Protein AF-A0A1X9Y0F2-F1 (afdb_monomer)

Radius of gyration: 14.98 Å; Cα contacts (8 Å, |Δi|>4): 61; chains: 1; bounding box: 31×30×37 Å

Structure (mmCIF, N/CA/C/O backbone):
data_AF-A0A1X9Y0F2-F1
#
_entry.id   AF-A0A1X9Y0F2-F1
#
loop_
_atom_site.group_PDB
_atom_site.id
_atom_site.type_symbol
_atom_site.label_atom_id
_atom_site.label_alt_id
_atom_site.label_comp_id
_atom_site.label_asym_id
_atom_site.label_entity_id
_atom_site.label_seq_id
_atom_site.pdbx_PDB_ins_code
_atom_site.Cartn_x
_atom_site.Cartn_y
_atom_site.Cartn_z
_atom_site.occupancy
_atom_site.B_iso_or_equiv
_atom_site.auth_seq_id
_atom_site.auth_comp_id
_atom_site.auth_asym_id
_atom_site.auth_atom_id
_atom_site.pdbx_PDB_model_num
ATOM 1 N N . VAL A 1 1 ? -6.181 -15.608 3.815 1.00 80.62 1 VAL A N 1
ATOM 2 C CA . VAL A 1 1 ? -4.834 -15.022 3.602 1.00 80.62 1 VAL A CA 1
ATOM 3 C C . VAL A 1 1 ? -4.788 -14.532 2.170 1.00 80.62 1 VAL A C 1
ATOM 5 O O . VAL A 1 1 ? -5.191 -15.296 1.304 1.00 80.62 1 VAL A O 1
ATOM 8 N N . VAL A 1 2 ? -4.365 -13.290 1.929 1.00 90.06 2 VAL A N 1
ATOM 9 C CA . VAL A 1 2 ? -4.237 -12.742 0.568 1.00 90.06 2 VAL A CA 1
ATOM 10 C C . VAL A 1 2 ? -3.034 -13.406 -0.120 1.00 90.06 2 VAL A C 1
ATOM 12 O O . VAL A 1 2 ? -1.939 -13.358 0.457 1.00 90.06 2 VAL A O 1
ATOM 15 N N . PRO A 1 3 ? -3.201 -14.061 -1.288 1.00 95.62 3 PRO A N 1
ATOM 16 C CA . PRO A 1 3 ? -2.087 -14.622 -2.047 1.00 95.62 3 PRO A CA 1
ATOM 17 C C . PRO A 1 3 ? -1.052 -13.548 -2.389 1.00 95.62 3 PRO A C 1
ATOM 19 O O . PRO A 1 3 ? -1.395 -12.393 -2.625 1.00 95.62 3 PRO A O 1
ATOM 22 N N . ARG A 1 4 ? 0.231 -13.918 -2.401 1.00 96.06 4 ARG A N 1
ATOM 23 C CA . ARG A 1 4 ? 1.331 -12.989 -2.689 1.00 96.06 4 ARG A CA 1
ATOM 24 C C . ARG A 1 4 ? 2.122 -13.488 -3.883 1.00 96.06 4 ARG A C 1
ATOM 26 O O . ARG A 1 4 ? 2.570 -14.632 -3.880 1.00 96.06 4 ARG A O 1
ATOM 33 N N . GLN A 1 5 ? 2.352 -12.604 -4.844 1.00 95.38 5 GLN A N 1
ATOM 34 C CA . GLN A 1 5 ? 3.285 -12.825 -5.938 1.00 95.38 5 GLN A CA 1
ATOM 35 C C . GLN A 1 5 ? 4.523 -11.943 -5.716 1.00 95.38 5 GLN A C 1
ATOM 37 O O . GLN A 1 5 ? 4.398 -10.718 -5.716 1.00 95.38 5 GLN A O 1
ATOM 42 N N . PRO A 1 6 ? 5.713 -12.526 -5.489 1.00 96.25 6 PRO A N 1
ATOM 43 C CA . PRO A 1 6 ? 6.951 -11.760 -5.405 1.00 96.25 6 PRO A CA 1
ATOM 44 C C . PRO A 1 6 ? 7.266 -11.060 -6.731 1.00 96.25 6 PRO A C 1
ATOM 46 O O . PRO A 1 6 ? 7.007 -11.611 -7.797 1.00 96.25 6 PRO A O 1
ATOM 49 N N . VAL A 1 7 ? 7.865 -9.871 -6.646 1.00 96.56 7 VAL A N 1
ATOM 50 C CA . VAL A 1 7 ? 8.367 -9.106 -7.796 1.00 96.56 7 VAL A CA 1
ATOM 51 C C . VAL A 1 7 ? 9.849 -8.838 -7.572 1.00 96.56 7 VAL A C 1
ATOM 53 O O . VAL A 1 7 ? 10.236 -8.260 -6.552 1.00 96.56 7 VAL A O 1
ATOM 56 N N . ASN A 1 8 ? 10.694 -9.265 -8.505 1.00 97.75 8 ASN A N 1
ATOM 57 C CA . ASN A 1 8 ? 12.134 -9.077 -8.420 1.00 97.75 8 ASN A CA 1
ATOM 58 C C . ASN A 1 8 ? 12.528 -7.664 -8.869 1.00 97.75 8 ASN A C 1
ATOM 60 O O . ASN A 1 8 ? 12.713 -7.380 -10.055 1.00 97.75 8 ASN A O 1
ATOM 64 N N . LEU A 1 9 ? 12.718 -6.787 -7.882 1.00 97.19 9 LEU A N 1
ATOM 65 C CA . LEU A 1 9 ? 13.092 -5.393 -8.118 1.00 97.19 9 LEU A CA 1
ATOM 66 C C . LEU A 1 9 ? 14.495 -5.228 -8.714 1.00 97.19 9 LEU A C 1
ATOM 68 O O . LEU A 1 9 ? 14.724 -4.278 -9.463 1.00 97.19 9 LEU A O 1
ATOM 72 N N . LEU A 1 10 ? 15.416 -6.151 -8.408 1.00 97.50 10 LEU A N 1
ATOM 73 C CA . LEU A 1 10 ? 16.787 -6.137 -8.931 1.00 97.50 10 LEU A CA 1
ATOM 74 C C . LEU A 1 10 ? 16.828 -6.541 -10.407 1.00 97.50 10 LEU A C 1
ATOM 76 O O . LEU A 1 10 ? 17.610 -5.983 -11.172 1.00 97.50 10 LEU A O 1
ATOM 80 N N . ALA A 1 11 ? 15.963 -7.476 -10.809 1.00 97.81 11 ALA A N 1
ATOM 81 C CA . ALA A 1 11 ? 15.773 -7.844 -12.210 1.00 97.81 11 ALA A CA 1
ATOM 82 C C . ALA A 1 11 ? 14.911 -6.829 -12.987 1.00 97.81 11 ALA A C 1
ATOM 84 O O . ALA A 1 11 ? 14.822 -6.912 -14.210 1.00 97.81 11 ALA A O 1
ATOM 85 N N . GLY A 1 12 ? 14.295 -5.858 -12.303 1.00 97.50 12 GLY A N 1
ATOM 86 C CA . GLY A 1 12 ? 13.496 -4.807 -12.928 1.00 97.50 12 GLY A CA 1
ATOM 87 C C . GLY A 1 12 ? 12.110 -5.260 -13.393 1.00 97.50 12 GLY A C 1
ATOM 88 O O . GLY A 1 12 ? 11.544 -4.623 -14.279 1.00 97.50 12 GLY A O 1
ATOM 89 N N . GLU A 1 13 ? 11.545 -6.326 -12.821 1.00 98.06 13 GLU A N 1
ATOM 90 C CA . GLU A 1 13 ? 10.233 -6.870 -13.214 1.00 98.06 13 GLU A CA 1
ATOM 91 C C . GLU A 1 13 ? 9.093 -5.841 -13.113 1.00 98.06 13 GLU A C 1
ATOM 93 O O . GLU A 1 13 ? 8.200 -5.806 -13.956 1.00 98.06 13 GLU A O 1
ATOM 98 N N . GLN A 1 14 ? 9.165 -4.928 -12.145 1.00 97.75 14 GLN A N 1
ATOM 99 C CA . GLN A 1 14 ? 8.232 -3.811 -11.969 1.00 97.75 14 GLN A CA 1
ATOM 100 C C . GLN A 1 14 ? 8.269 -2.782 -13.113 1.00 97.75 14 GLN A C 1
ATOM 102 O O . GLN A 1 14 ? 7.392 -1.930 -13.221 1.00 97.75 14 GLN A O 1
ATOM 107 N N . ARG A 1 15 ? 9.288 -2.851 -13.978 1.00 97.56 15 ARG A N 1
ATOM 108 C CA . ARG A 1 15 ? 9.439 -2.015 -15.178 1.00 97.56 15 ARG A CA 1
ATOM 109 C C . ARG A 1 15 ? 9.029 -2.742 -16.457 1.00 97.56 15 ARG A C 1
ATOM 111 O O . ARG A 1 15 ? 9.071 -2.143 -17.529 1.00 97.56 15 ARG A O 1
ATOM 118 N N . ALA A 1 16 ? 8.659 -4.022 -16.375 1.00 97.81 16 ALA A N 1
ATOM 119 C CA . ALA A 1 16 ? 8.188 -4.761 -17.535 1.00 97.81 16 ALA A CA 1
ATOM 120 C C . ALA A 1 16 ? 6.896 -4.120 -18.082 1.00 97.81 16 ALA A C 1
ATOM 122 O O . ALA A 1 16 ? 6.063 -3.669 -17.289 1.00 97.81 16 ALA A O 1
ATOM 123 N N . PRO A 1 17 ? 6.671 -4.119 -19.413 1.00 98.06 17 PRO A N 1
ATOM 124 C CA . PRO A 1 17 ? 5.475 -3.516 -20.007 1.00 98.06 17 PRO A CA 1
ATOM 125 C C . PRO A 1 17 ? 4.165 -4.040 -19.409 1.00 98.06 17 PRO A C 1
ATOM 127 O O . PRO A 1 17 ? 3.203 -3.297 -19.253 1.00 98.06 17 PRO A O 1
ATOM 130 N N . GLU A 1 18 ? 4.124 -5.319 -19.034 1.00 95.19 18 GLU A N 1
ATOM 131 C CA . GLU A 1 18 ? 2.967 -5.912 -18.369 1.00 95.19 18 GLU A CA 1
ATOM 132 C C . GLU A 1 18 ? 2.700 -5.320 -16.983 1.00 95.19 18 GLU A C 1
ATOM 134 O O . GLU A 1 18 ? 1.553 -5.003 -16.676 1.00 95.19 18 GLU A O 1
ATOM 139 N N . PHE A 1 19 ? 3.741 -5.097 -16.179 1.00 97.44 19 PHE A N 1
ATOM 140 C CA . PHE A 1 19 ? 3.591 -4.480 -14.866 1.00 97.44 19 PHE A CA 1
ATOM 141 C C . PHE A 1 19 ? 3.161 -3.014 -14.990 1.00 97.44 19 PHE A C 1
ATOM 143 O O . PHE A 1 19 ? 2.226 -2.587 -14.316 1.00 97.44 19 PHE A O 1
ATOM 150 N N . LEU A 1 20 ? 3.782 -2.266 -15.907 1.00 97.69 20 LEU A N 1
ATOM 151 C CA . LEU A 1 20 ? 3.491 -0.846 -16.123 1.00 97.69 20 LEU A CA 1
ATOM 152 C C . LEU A 1 20 ? 2.071 -0.582 -16.642 1.00 97.69 20 LEU A C 1
ATOM 154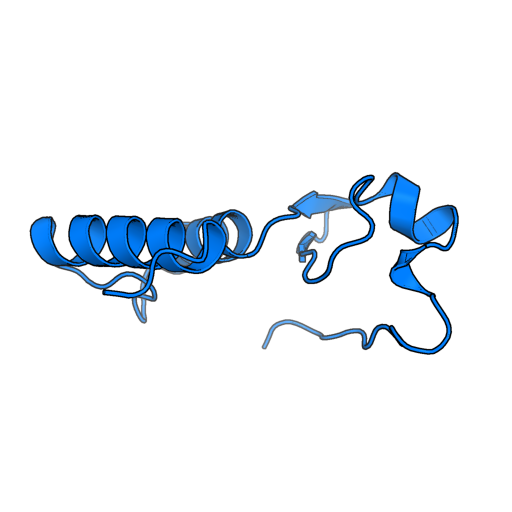 O O . LEU A 1 20 ? 1.520 0.484 -16.382 1.00 97.69 20 LEU A O 1
ATOM 158 N N . ARG A 1 21 ? 1.445 -1.552 -17.327 1.00 96.00 21 ARG A N 1
ATOM 159 C CA . ARG A 1 21 ? 0.016 -1.477 -17.684 1.00 96.00 21 ARG A CA 1
ATOM 160 C C . ARG A 1 21 ? -0.901 -1.474 -16.458 1.00 96.00 21 ARG A C 1
ATOM 162 O O . ARG A 1 21 ? -1.978 -0.895 -16.531 1.00 96.00 21 ARG A O 1
ATOM 169 N N . ARG A 1 22 ? -0.484 -2.115 -15.362 1.00 95.56 22 ARG A N 1
ATOM 170 C CA . ARG A 1 22 ? -1.230 -2.178 -14.094 1.00 95.56 22 ARG A CA 1
ATOM 171 C C . ARG A 1 22 ? -0.896 -1.004 -13.175 1.00 95.56 22 ARG A C 1
ATOM 173 O O . ARG A 1 22 ? -1.790 -0.448 -12.553 1.00 95.56 22 ARG A O 1
ATOM 180 N N . ASN A 1 23 ? 0.379 -0.622 -13.104 1.00 97.06 23 ASN A N 1
ATOM 181 C CA . ASN A 1 23 ? 0.836 0.544 -12.353 1.00 97.06 23 ASN A CA 1
ATOM 182 C C . ASN A 1 23 ? 1.925 1.309 -13.134 1.00 97.06 23 ASN A C 1
ATOM 184 O O . ASN A 1 23 ? 3.083 0.878 -13.128 1.00 97.06 23 ASN A O 1
ATOM 188 N N . PRO A 1 24 ? 1.600 2.463 -13.750 1.00 96.62 24 PRO A N 1
ATOM 189 C CA . PRO A 1 24 ? 2.560 3.272 -14.503 1.00 96.62 24 PRO A CA 1
ATOM 190 C C . PRO A 1 24 ? 3.755 3.778 -13.685 1.00 96.62 24 PRO A C 1
ATOM 192 O O . PRO A 1 24 ? 4.805 4.054 -14.262 1.00 96.62 24 PRO A O 1
ATOM 195 N N . PHE A 1 25 ? 3.632 3.876 -12.356 1.00 96.00 25 PHE A N 1
ATOM 196 C CA . PHE A 1 25 ? 4.751 4.246 -11.483 1.00 96.00 25 PHE A CA 1
ATOM 197 C C . PHE A 1 25 ? 5.806 3.138 -11.362 1.00 96.00 25 PHE A C 1
ATOM 199 O O . PHE A 1 25 ? 6.913 3.395 -10.892 1.00 96.00 25 PHE A O 1
ATOM 206 N N . GLY A 1 26 ? 5.486 1.904 -11.775 1.00 96.75 26 GLY A N 1
ATOM 207 C CA . GLY A 1 26 ? 6.387 0.761 -11.637 1.00 96.75 26 GLY A CA 1
ATOM 208 C C . GLY A 1 26 ? 6.743 0.475 -10.178 1.00 96.75 26 GLY A C 1
ATOM 209 O O . GLY A 1 26 ? 7.860 0.053 -9.889 1.00 96.75 26 GLY A O 1
ATOM 210 N N . ALA A 1 27 ? 5.819 0.755 -9.258 1.00 96.12 27 ALA A N 1
ATOM 211 C CA . ALA A 1 27 ? 5.995 0.560 -7.826 1.00 96.12 27 ALA A CA 1
ATOM 212 C C . ALA A 1 27 ? 5.181 -0.641 -7.327 1.00 96.12 27 ALA A C 1
ATOM 214 O O . ALA A 1 27 ? 4.141 -0.997 -7.887 1.00 96.12 27 ALA A O 1
ATOM 215 N N . VAL A 1 28 ? 5.675 -1.254 -6.254 1.00 96.56 28 VAL A N 1
ATOM 216 C CA . VAL A 1 28 ? 4.983 -2.285 -5.472 1.00 96.56 28 VAL A CA 1
ATOM 217 C C . VAL A 1 28 ? 4.667 -1.725 -4.080 1.00 96.56 28 VAL A C 1
ATOM 219 O O . VAL A 1 28 ? 5.433 -0.885 -3.602 1.00 96.56 28 VAL A O 1
ATOM 222 N N . PRO A 1 29 ? 3.612 -2.209 -3.397 1.00 96.88 29 PRO A N 1
ATOM 223 C CA . PRO A 1 29 ? 2.672 -3.256 -3.813 1.00 96.88 29 PRO A CA 1
ATOM 224 C C . PRO A 1 29 ? 1.583 -2.7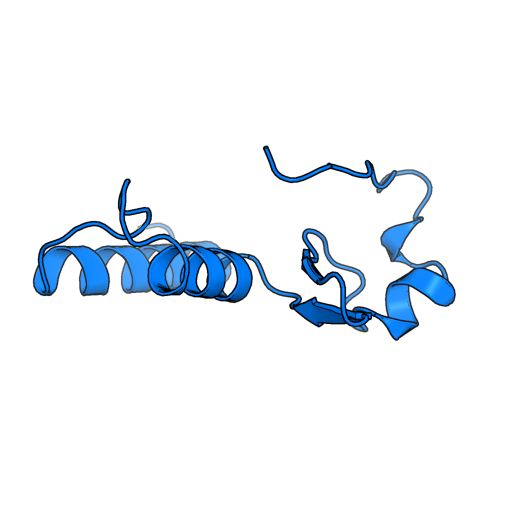76 -4.790 1.00 96.88 29 PRO A C 1
ATOM 226 O O . PRO A 1 29 ? 1.332 -1.585 -4.934 1.00 96.88 29 PRO A O 1
ATOM 229 N N . ILE A 1 30 ? 0.920 -3.745 -5.429 1.00 97.50 30 ILE A N 1
ATOM 230 C CA . ILE A 1 30 ? -0.385 -3.588 -6.088 1.00 97.50 30 ILE A CA 1
ATOM 231 C C . ILE A 1 30 ? -1.319 -4.686 -5.559 1.00 97.50 30 ILE A C 1
ATOM 233 O O . ILE A 1 30 ? -0.851 -5.791 -5.268 1.00 97.50 30 ILE A O 1
ATOM 237 N N . LEU A 1 31 ? -2.613 -4.400 -5.440 1.00 97.88 31 LEU A N 1
ATOM 238 C CA . LEU A 1 31 ? -3.655 -5.389 -5.162 1.00 97.88 31 LEU A CA 1
ATOM 239 C C . LEU A 1 31 ? -4.469 -5.620 -6.438 1.00 97.88 31 LEU A C 1
ATOM 241 O O . LEU A 1 31 ? -4.975 -4.667 -7.019 1.00 97.88 31 LEU A O 1
ATOM 245 N N . GLU A 1 32 ? -4.591 -6.872 -6.862 1.00 97.06 32 GLU A N 1
ATOM 246 C CA . GLU A 1 32 ? -5.446 -7.286 -7.978 1.00 97.06 32 GLU A CA 1
ATOM 247 C C . GLU A 1 32 ? -6.640 -8.050 -7.396 1.00 97.06 32 GLU A C 1
ATOM 249 O O . GLU A 1 32 ? -6.450 -8.984 -6.613 1.00 97.06 32 GLU A O 1
ATOM 254 N N . LEU A 1 33 ? -7.855 -7.595 -7.702 1.00 96.75 33 LEU A N 1
ATOM 255 C CA . LEU A 1 33 ? -9.102 -8.206 -7.246 1.00 96.75 33 LEU A CA 1
ATOM 256 C C . LEU A 1 33 ? -9.550 -9.314 -8.207 1.00 96.75 33 LEU A C 1
ATOM 258 O O . LEU A 1 33 ? -9.113 -9.372 -9.355 1.00 96.75 33 LEU A O 1
ATOM 262 N N . ASP A 1 34 ? -10.469 -10.169 -7.754 1.00 95.44 34 ASP A N 1
ATOM 263 C CA . ASP A 1 34 ? -10.966 -11.310 -8.539 1.00 95.44 34 ASP A CA 1
ATOM 264 C C . ASP A 1 34 ? -11.663 -10.893 -9.852 1.00 95.44 34 ASP A C 1
ATOM 266 O O . ASP A 1 34 ? -11.726 -11.674 -10.801 1.00 95.44 34 ASP A O 1
ATOM 270 N N . ASP A 1 35 ? -12.179 -9.663 -9.921 1.00 96.62 35 ASP A N 1
ATOM 271 C CA . ASP A 1 35 ? -12.809 -9.076 -11.109 1.00 96.62 35 ASP A CA 1
ATOM 272 C C . ASP A 1 35 ? -11.818 -8.350 -12.041 1.00 96.62 35 ASP A C 1
ATOM 274 O O . ASP A 1 35 ? -12.219 -7.790 -13.065 1.00 96.62 35 ASP A O 1
ATOM 278 N N . GLY A 1 36 ? -10.523 -8.381 -11.715 1.00 95.38 36 GLY A N 1
ATOM 279 C CA . GLY A 1 36 ? -9.445 -7.775 -12.493 1.00 95.38 36 GLY A CA 1
ATOM 280 C C . GLY A 1 36 ? -9.189 -6.296 -12.194 1.00 95.38 36 GLY A C 1
ATOM 281 O O . GLY A 1 36 ? -8.339 -5.688 -12.849 1.00 95.38 36 GLY A O 1
ATOM 282 N N . VAL A 1 37 ? -9.881 -5.691 -11.221 1.00 97.06 37 VAL A N 1
ATOM 283 C CA . VAL A 1 37 ? -9.549 -4.336 -10.760 1.00 97.06 37 VAL A CA 1
ATOM 284 C C . VAL A 1 37 ? -8.170 -4.334 -10.097 1.00 97.06 37 VAL A C 1
ATOM 286 O O . VAL A 1 37 ? -7.870 -5.174 -9.250 1.00 97.06 37 VAL A O 1
ATOM 289 N N . VAL A 1 38 ? -7.338 -3.351 -10.455 1.00 97.56 38 VAL A N 1
ATOM 290 C CA . VAL A 1 38 ? -6.015 -3.138 -9.856 1.00 97.56 38 VAL A CA 1
ATOM 291 C C . VAL A 1 38 ? -6.027 -1.880 -8.995 1.00 97.56 38 VAL A C 1
ATOM 293 O O . VAL A 1 38 ? -6.347 -0.794 -9.475 1.00 97.56 38 VAL A O 1
ATOM 296 N N . ILE A 1 39 ? -5.614 -2.026 -7.738 1.00 98.06 39 ILE A N 1
ATOM 297 C CA . ILE A 1 39 ? -5.442 -0.942 -6.770 1.00 98.06 39 ILE A CA 1
ATOM 298 C C . ILE A 1 39 ? -3.935 -0.787 -6.496 1.00 98.06 39 ILE A C 1
ATOM 300 O O . ILE A 1 39 ? -3.352 -1.630 -5.806 1.00 98.06 39 ILE A O 1
ATOM 304 N N . PRO A 1 40 ? -3.268 0.237 -7.062 1.00 96.38 40 PRO A N 1
ATOM 305 C CA . PRO A 1 40 ? -1.922 0.627 -6.650 1.00 96.38 40 PRO A CA 1
ATOM 306 C C . PRO A 1 40 ? -1.966 1.430 -5.336 1.00 96.38 40 PRO A C 1
ATOM 308 O O . PRO A 1 40 ? -3.042 1.741 -4.835 1.00 96.38 40 PRO A O 1
ATOM 311 N N . GLU A 1 41 ? -0.793 1.808 -4.823 1.00 96.00 41 GLU A N 1
ATOM 312 C CA . GLU A 1 41 ? -0.590 2.603 -3.598 1.00 96.00 41 GLU A CA 1
ATOM 313 C C . GLU A 1 41 ? -0.888 1.870 -2.281 1.00 96.00 41 GLU A C 1
ATOM 315 O O . GLU A 1 41 ? -1.995 1.401 -2.014 1.00 96.00 41 GLU A O 1
ATOM 320 N N . SER A 1 42 ? 0.113 1.829 -1.395 1.00 95.69 42 SER A N 1
ATOM 321 C CA . SER A 1 42 ? 0.018 1.116 -0.114 1.00 95.69 42 SER A CA 1
ATOM 322 C C . SER A 1 42 ? -1.146 1.610 0.748 1.00 95.69 42 SER A C 1
ATOM 324 O O . SER A 1 42 ? -1.887 0.789 1.285 1.00 95.69 42 SER A O 1
ATOM 326 N N . LEU A 1 43 ? -1.342 2.931 0.866 1.00 95.81 43 LEU A N 1
ATOM 327 C CA . LEU A 1 43 ? -2.426 3.488 1.679 1.00 95.81 43 LEU A CA 1
ATOM 328 C C . LEU A 1 43 ? -3.809 3.148 1.109 1.00 95.81 43 LEU A C 1
ATOM 330 O O . LEU A 1 43 ? -4.695 2.793 1.879 1.00 95.81 43 LEU A O 1
ATOM 334 N N . ALA A 1 44 ? -3.985 3.177 -0.214 1.00 97.00 44 ALA A N 1
ATOM 335 C CA . ALA A 1 44 ? -5.258 2.819 -0.842 1.00 97.00 44 ALA A CA 1
ATOM 336 C C . ALA A 1 44 ? -5.600 1.335 -0.626 1.00 9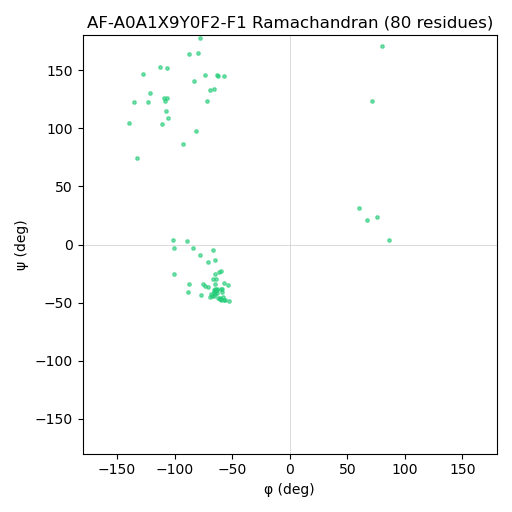7.00 44 ALA A C 1
ATOM 338 O O . ALA A 1 44 ? -6.741 0.998 -0.317 1.00 97.00 44 ALA A O 1
ATOM 339 N N . ILE A 1 45 ? -4.604 0.445 -0.712 1.00 97.56 45 ILE A N 1
ATOM 340 C CA . ILE A 1 45 ? -4.767 -0.983 -0.393 1.00 97.56 45 ILE A CA 1
ATOM 341 C C . ILE A 1 45 ? -5.145 -1.174 1.085 1.00 97.56 45 ILE A C 1
ATOM 343 O O . ILE A 1 45 ? -6.015 -1.985 1.401 1.00 97.56 45 ILE A O 1
ATOM 347 N N . ILE A 1 46 ? -4.511 -0.429 1.998 1.00 96.75 46 ILE A N 1
ATOM 348 C CA . ILE A 1 46 ? -4.843 -0.461 3.430 1.00 96.75 46 ILE A CA 1
ATOM 349 C C . ILE A 1 46 ? -6.284 0.002 3.657 1.00 96.75 46 ILE A C 1
ATOM 351 O O . ILE A 1 46 ? -7.017 -0.667 4.379 1.00 96.75 46 ILE A O 1
ATOM 355 N N . GLU A 1 47 ? -6.706 1.105 3.037 1.00 97.12 47 GLU A N 1
ATOM 356 C CA . GLU A 1 47 ? -8.071 1.626 3.169 1.00 97.12 47 GLU A CA 1
ATOM 357 C C . GLU A 1 47 ? -9.112 0.668 2.581 1.00 97.12 47 GLU A C 1
ATOM 359 O O . GLU A 1 47 ? -10.139 0.435 3.215 1.00 97.12 47 GLU A O 1
ATOM 364 N N . TYR A 1 48 ? -8.816 0.015 1.453 1.00 97.81 48 TYR A N 1
ATOM 365 C CA . TYR A 1 48 ? -9.670 -1.040 0.906 1.00 97.81 48 TYR A CA 1
ATOM 366 C C . TYR A 1 48 ? -9.909 -2.166 1.922 1.00 97.81 48 TYR A C 1
ATOM 368 O O . TYR A 1 48 ? -11.050 -2.573 2.147 1.00 97.81 48 TYR A O 1
ATOM 376 N N . PHE A 1 49 ? -8.850 -2.660 2.574 1.00 97.00 49 PHE A N 1
ATOM 377 C CA . PHE A 1 49 ? -8.999 -3.701 3.591 1.00 97.00 49 PHE A CA 1
ATOM 378 C C . PHE A 1 49 ? -9.656 -3.189 4.877 1.00 97.00 49 PHE A C 1
ATOM 380 O O . PHE A 1 49 ? -10.445 -3.926 5.457 1.00 97.00 49 PHE A O 1
ATOM 387 N N . GLU A 1 50 ? -9.382 -1.954 5.304 1.00 97.12 50 GLU A N 1
ATOM 388 C CA . GLU A 1 50 ? -10.042 -1.317 6.454 1.00 97.12 50 GLU A CA 1
ATOM 389 C C . GLU A 1 50 ? -11.565 -1.234 6.250 1.00 97.12 50 GLU A C 1
ATOM 391 O O . GLU A 1 50 ? -12.329 -1.483 7.181 1.00 97.12 50 GLU A O 1
ATOM 396 N N . GLU A 1 51 ? -12.015 -0.906 5.035 1.00 96.75 51 GLU A N 1
ATOM 397 C CA . GLU A 1 51 ? -13.438 -0.794 4.703 1.00 96.75 51 GLU A CA 1
ATOM 398 C C . GLU A 1 51 ? -14.112 -2.155 4.505 1.00 96.75 51 GLU A C 1
ATOM 400 O O . GLU A 1 51 ? -15.216 -2.373 5.006 1.00 96.75 51 GLU A O 1
ATOM 405 N N . GLN A 1 52 ? -13.461 -3.087 3.802 1.00 96.56 52 GLN A N 1
ATOM 406 C CA . GLN A 1 52 ? -14.024 -4.421 3.552 1.00 96.56 52 GLN A CA 1
ATOM 407 C C . GLN A 1 52 ? -13.974 -5.332 4.783 1.00 96.56 52 GLN A C 1
ATOM 409 O O . GLN A 1 52 ? -14.870 -6.150 4.997 1.00 96.56 52 GLN A O 1
ATOM 414 N N . TYR A 1 53 ? -12.934 -5.195 5.603 1.00 95.25 53 TYR A N 1
ATOM 415 C CA . TYR A 1 53 ? -12.666 -6.035 6.766 1.00 95.25 53 TYR A CA 1
ATOM 416 C C . TYR A 1 53 ? -12.331 -5.155 7.978 1.00 95.25 53 TYR A C 1
ATOM 418 O O . TYR A 1 53 ? -11.182 -5.109 8.418 1.00 95.25 53 TYR A O 1
ATOM 426 N N . PRO A 1 54 ? -13.332 -4.499 8.590 1.00 94.69 54 PRO A N 1
ATOM 427 C CA . PRO A 1 54 ? -13.106 -3.540 9.675 1.00 94.69 54 PRO A CA 1
ATOM 428 C C . PRO A 1 54 ? -12.556 -4.162 10.971 1.00 94.69 54 PRO A C 1
ATOM 430 O O . PRO A 1 54 ? -12.300 -3.445 11.938 1.00 94.69 54 PRO A O 1
ATOM 433 N N . GLN A 1 55 ? -12.425 -5.491 11.042 1.00 96.06 55 GLN A N 1
ATOM 434 C CA . GLN A 1 55 ? -11.891 -6.216 12.192 1.00 96.06 55 GLN A CA 1
ATOM 435 C C . GLN A 1 55 ? -10.897 -7.302 11.73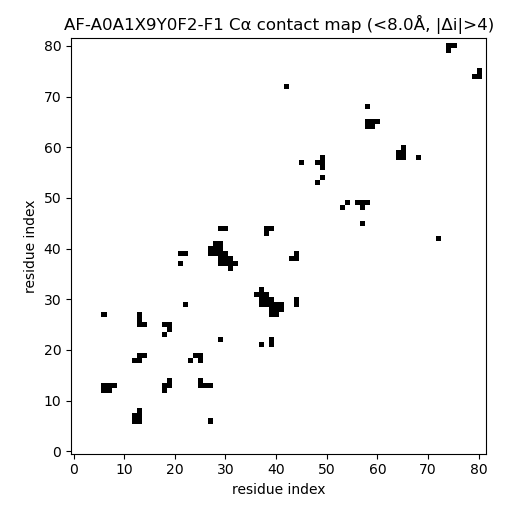4 1.00 96.06 55 GLN A C 1
ATOM 437 O O . GLN A 1 55 ? -11.296 -8.201 10.989 1.00 96.06 55 GLN A O 1
ATOM 442 N N . PRO A 1 56 ? -9.637 -7.282 12.215 1.00 94.06 56 PRO A N 1
ATOM 443 C CA . PRO A 1 56 ? -9.056 -6.271 13.105 1.00 94.06 56 PRO A CA 1
ATOM 444 C C . PRO A 1 56 ? -8.778 -4.939 12.372 1.00 94.06 56 PRO A C 1
ATOM 446 O O . PRO A 1 56 ? -8.400 -4.972 11.203 1.00 94.06 56 PRO A O 1
ATOM 44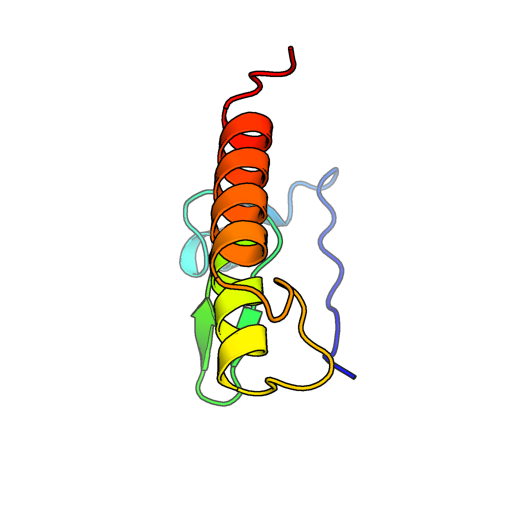9 N N . PRO A 1 57 ? -8.916 -3.779 13.041 1.00 96.25 57 PRO A N 1
ATOM 450 C CA . PRO A 1 57 ? -8.681 -2.476 12.418 1.00 96.25 57 PRO A CA 1
ATOM 451 C C . PRO A 1 57 ? -7.192 -2.271 12.107 1.00 96.25 57 PRO A C 1
ATOM 453 O O . PRO A 1 57 ? -6.337 -2.484 12.970 1.00 96.25 57 PRO A O 1
ATOM 456 N N . LEU A 1 58 ? -6.881 -1.807 10.896 1.00 95.19 58 LEU A N 1
ATOM 457 C CA . LEU A 1 58 ? -5.528 -1.474 10.439 1.00 95.19 58 LEU A CA 1
ATOM 458 C C . LEU A 1 58 ? -5.156 -0.028 10.785 1.00 95.19 58 LEU A C 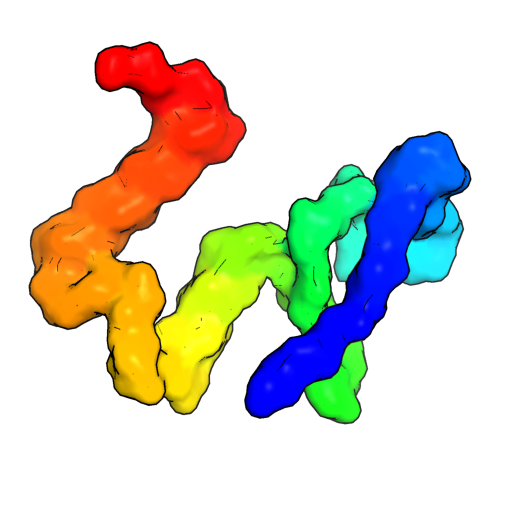1
ATOM 460 O O . LEU A 1 58 ? -4.000 0.257 11.096 1.00 95.19 58 LEU A O 1
ATOM 464 N N . LEU A 1 59 ? -6.132 0.883 10.755 1.00 95.75 59 LEU A N 1
ATOM 465 C CA . LEU A 1 59 ? -5.936 2.317 11.008 1.00 95.75 59 LEU A CA 1
ATOM 466 C C . LEU A 1 59 ? -6.370 2.755 12.417 1.00 95.75 59 LEU A C 1
ATOM 468 O O . LEU A 1 59 ? -6.323 3.943 12.736 1.00 95.75 59 LEU A O 1
ATOM 472 N N . GLY A 1 60 ? -6.783 1.810 13.264 1.00 94.56 60 GLY A N 1
ATOM 473 C CA . GLY A 1 60 ? -7.302 2.067 14.607 1.00 94.56 60 GLY A CA 1
ATOM 474 C C . GLY A 1 60 ? -8.771 2.506 14.628 1.00 94.56 60 GLY A C 1
ATOM 475 O O . GLY A 1 60 ? -9.388 2.769 13.601 1.00 94.56 60 GLY A O 1
ATOM 476 N N . THR A 1 61 ? -9.355 2.578 15.824 1.00 95.44 61 THR A N 1
ATOM 477 C CA . THR A 1 61 ? -10.804 2.800 16.008 1.00 95.44 61 THR A CA 1
ATOM 478 C C . THR A 1 61 ? -11.174 4.236 16.370 1.00 95.44 61 THR A C 1
ATOM 480 O O . THR A 1 61 ? -12.293 4.669 16.105 1.00 95.44 61 THR A O 1
ATOM 483 N N . GLU A 1 62 ? -10.259 4.992 16.979 1.00 97.38 62 GLU A N 1
ATOM 484 C CA . GLU A 1 62 ? -10.523 6.366 17.415 1.00 97.38 62 GLU A CA 1
ATOM 485 C C . GLU A 1 62 ? -10.350 7.375 16.279 1.00 97.38 62 GLU A C 1
ATOM 487 O O . GLU A 1 62 ? -9.403 7.298 15.493 1.00 97.38 62 GLU A O 1
ATOM 492 N N . LEU A 1 63 ? -11.235 8.374 16.226 1.00 97.69 63 LEU A N 1
ATOM 493 C CA . LEU A 1 63 ? -11.234 9.400 15.182 1.00 97.69 63 LEU A CA 1
ATOM 494 C C . LEU A 1 63 ? -9.893 10.149 15.108 1.00 97.69 63 LEU A C 1
ATOM 496 O O . LEU A 1 63 ? -9.312 10.276 14.030 1.00 97.69 63 LEU A O 1
ATOM 500 N N . GLN A 1 64 ? -9.374 10.599 16.252 1.00 98.31 64 GLN A N 1
ATOM 501 C CA . GLN A 1 64 ? -8.089 11.290 16.339 1.00 98.31 64 GLN A CA 1
ATOM 502 C C . GLN A 1 64 ? -6.924 10.358 15.979 1.00 98.31 64 GLN A C 1
ATOM 504 O O . GLN A 1 64 ? -6.027 10.766 15.244 1.00 98.31 64 GLN A O 1
ATOM 509 N N . GLY A 1 65 ? -6.956 9.101 16.433 1.00 97.56 65 GLY A N 1
ATOM 510 C CA . GLY A 1 65 ? -5.930 8.103 16.115 1.00 97.56 65 GLY A CA 1
ATOM 511 C C . GLY A 1 65 ? -5.818 7.847 14.610 1.00 97.56 65 GLY A C 1
ATOM 512 O O . GLY A 1 65 ? -4.732 7.947 14.041 1.00 97.56 65 GLY A O 1
ATOM 513 N N . ARG A 1 66 ? -6.957 7.639 13.941 1.00 96.88 66 ARG A N 1
ATOM 514 C CA . ARG A 1 66 ? -7.040 7.454 12.483 1.00 96.88 66 ARG A CA 1
ATOM 515 C C . ARG A 1 66 ? -6.507 8.658 11.703 1.00 96.88 66 ARG A C 1
ATOM 517 O O . ARG A 1 66 ? -5.876 8.482 10.660 1.00 96.88 66 ARG A O 1
ATOM 524 N N . ALA A 1 67 ? -6.768 9.876 12.182 1.00 97.38 67 ALA A N 1
ATOM 525 C CA . ALA A 1 67 ? -6.243 11.097 11.572 1.00 97.38 67 ALA A CA 1
ATOM 526 C C . ALA A 1 67 ? -4.719 11.211 11.746 1.00 97.38 67 ALA A C 1
ATOM 528 O O . ALA A 1 67 ? -4.009 11.541 10.796 1.00 97.38 67 ALA A O 1
ATOM 529 N N . LEU A 1 68 ? -4.202 10.890 12.936 1.00 97.12 68 LEU A N 1
ATOM 530 C CA . LEU A 1 68 ? -2.766 10.910 13.216 1.00 97.12 68 LEU A CA 1
ATOM 531 C C . LEU A 1 68 ? -2.000 9.864 12.403 1.00 97.12 68 LEU A C 1
ATOM 533 O O . LEU A 1 68 ? -0.925 10.176 11.899 1.00 97.12 68 LEU A O 1
ATOM 537 N N . ILE A 1 69 ? -2.551 8.661 12.227 1.00 96.50 69 ILE A N 1
ATOM 538 C CA . ILE A 1 69 ? -1.931 7.608 11.410 1.00 96.50 69 ILE A CA 1
ATOM 539 C C . ILE A 1 69 ? -1.776 8.065 9.957 1.00 96.50 69 ILE A C 1
ATOM 541 O O . ILE A 1 69 ? -0.682 7.964 9.410 1.00 96.50 69 ILE A O 1
ATOM 545 N N . ARG A 1 70 ? -2.818 8.656 9.357 1.00 95.94 70 ARG A N 1
ATOM 546 C CA . ARG A 1 70 ? -2.730 9.218 7.996 1.00 95.94 70 ARG A CA 1
ATOM 547 C C . ARG A 1 70 ? -1.733 10.372 7.900 1.00 95.94 70 ARG A C 1
ATOM 549 O O . ARG A 1 70 ? -0.996 10.476 6.927 1.00 95.94 70 ARG A O 1
ATOM 556 N N . ALA A 1 71 ? -1.676 11.235 8.916 1.00 95.56 71 ALA A N 1
ATOM 557 C CA . ALA A 1 71 ? -0.690 12.312 8.949 1.00 95.56 71 ALA A CA 1
ATOM 558 C C . ALA A 1 71 ? 0.749 11.771 9.009 1.00 95.56 71 ALA A C 1
ATOM 560 O O . ALA A 1 71 ? 1.640 12.330 8.372 1.00 95.56 71 ALA A O 1
ATOM 561 N N . TRP A 1 72 ? 0.979 10.692 9.763 1.00 95.00 72 TRP A N 1
ATOM 562 C CA . TRP A 1 72 ? 2.277 10.023 9.835 1.00 95.00 72 TRP A CA 1
ATOM 563 C C . TRP A 1 72 ? 2.646 9.311 8.542 1.00 95.00 72 TRP A C 1
ATOM 565 O O . TRP A 1 72 ? 3.765 9.489 8.071 1.00 95.00 72 TRP A O 1
ATOM 575 N N . GLU A 1 73 ? 1.713 8.574 7.945 1.00 94.94 73 GLU A N 1
ATOM 576 C CA . GLU A 1 73 ? 1.903 7.945 6.636 1.00 94.94 73 GLU A CA 1
ATOM 577 C C . GLU A 1 73 ? 2.358 8.985 5.605 1.00 94.94 73 GLU A C 1
ATOM 579 O O . GLU A 1 73 ? 3.419 8.831 4.998 1.00 94.94 73 GLU A O 1
ATOM 584 N N . ARG A 1 74 ? 1.662 10.127 5.534 1.00 95.38 74 ARG A N 1
ATOM 585 C CA . ARG A 1 74 ? 2.000 11.181 4.577 1.00 95.38 74 ARG A CA 1
ATOM 586 C C . ARG A 1 74 ? 3.367 11.812 4.838 1.00 95.38 74 ARG A C 1
ATOM 588 O O . ARG A 1 74 ? 4.046 12.219 3.897 1.00 95.38 74 ARG A O 1
ATOM 595 N N . ARG A 1 75 ? 3.776 11.929 6.104 1.00 95.31 75 ARG A N 1
ATOM 596 C CA . ARG A 1 75 ? 5.118 12.417 6.466 1.00 95.31 75 ARG A CA 1
ATOM 597 C C . ARG A 1 75 ? 6.202 11.455 6.002 1.00 95.31 75 ARG A C 1
ATOM 599 O O . ARG A 1 75 ? 7.192 11.916 5.439 1.00 95.31 75 ARG A O 1
ATOM 606 N N . CYS A 1 76 ? 6.000 10.156 6.216 1.00 93.12 76 CYS A N 1
ATOM 607 C CA . CYS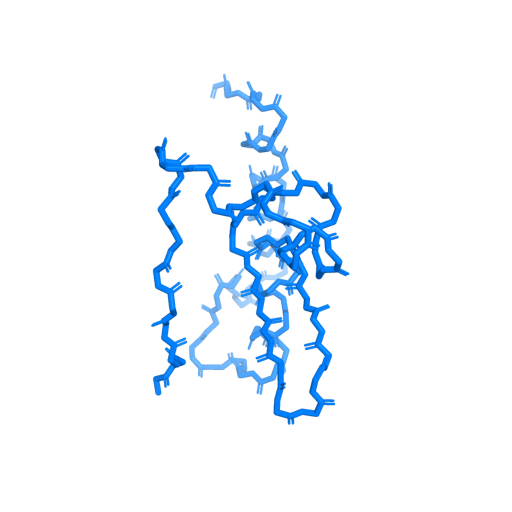 A 1 76 ? 6.922 9.120 5.762 1.00 93.12 76 CYS A CA 1
ATOM 608 C C . CYS A 1 76 ? 7.070 9.146 4.238 1.00 93.12 76 CYS A C 1
ATOM 610 O O . CYS A 1 76 ? 8.195 9.162 3.748 1.00 93.12 76 CYS A O 1
ATOM 612 N N . GLU A 1 77 ? 5.956 9.247 3.510 1.00 92.75 77 GLU A N 1
ATOM 613 C CA . GLU A 1 77 ? 5.944 9.333 2.044 1.00 92.75 77 GLU A CA 1
ATOM 614 C C . GLU A 1 77 ? 6.736 10.545 1.522 1.00 92.75 77 GLU A C 1
ATOM 616 O O . GLU A 1 77 ? 7.466 10.463 0.539 1.00 92.75 77 GLU A O 1
ATOM 621 N N . LEU A 1 78 ? 6.645 11.686 2.213 1.00 94.94 78 LEU A N 1
ATOM 622 C CA . LEU A 1 78 ? 7.372 12.909 1.857 1.00 94.94 78 LEU A CA 1
ATOM 623 C C . LEU A 1 78 ? 8.814 12.961 2.392 1.00 94.94 78 LEU A C 1
ATOM 625 O O . LEU A 1 78 ? 9.514 13.942 2.141 1.00 94.94 78 LEU A O 1
ATOM 629 N N . GLY A 1 79 ? 9.258 11.960 3.156 1.00 93.44 79 GLY A N 1
ATOM 630 C CA . GLY A 1 79 ? 10.574 11.960 3.802 1.00 93.44 79 GLY A CA 1
ATOM 631 C C . GLY A 1 79 ? 10.739 13.014 4.906 1.00 93.44 79 GLY A C 1
ATOM 632 O O . GLY A 1 79 ? 11.864 13.388 5.236 1.00 93.44 79 GLY A O 1
ATOM 633 N N . VAL A 1 80 ? 9.641 13.511 5.485 1.00 91.94 80 VAL A N 1
AT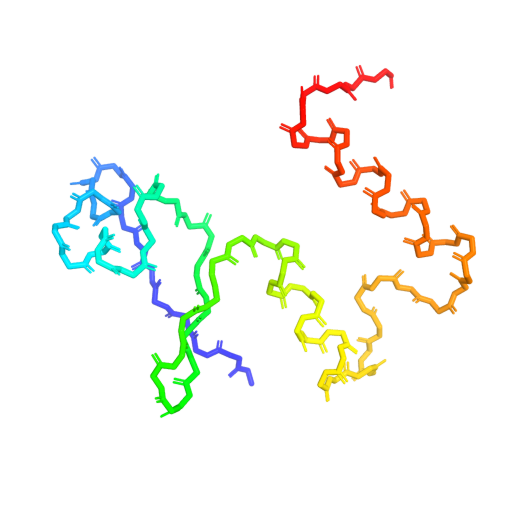OM 634 C CA . VAL A 1 80 ? 9.660 14.508 6.568 1.00 91.94 80 VAL A CA 1
ATOM 635 C C . VAL A 1 80 ? 9.636 13.789 7.913 1.00 91.94 80 VAL A C 1
ATOM 637 O O . VAL A 1 80 ? 8.577 13.565 8.499 1.00 91.94 80 VAL A O 1
ATOM 640 N N . VAL A 1 81 ? 10.819 13.421 8.402 1.00 77.19 81 VAL A N 1
ATOM 641 C CA . VAL A 1 81 ? 11.002 12.800 9.719 1.00 77.19 81 VAL A CA 1
ATOM 642 C C . VAL A 1 81 ? 11.610 13.850 10.652 1.00 77.19 81 VAL A C 1
ATOM 644 O O . VAL A 1 81 ? 12.750 14.261 10.448 1.00 77.19 81 VAL A O 1
ATOM 647 N N . LEU A 1 82 ? 10.819 14.339 11.612 1.00 65.56 82 LEU A N 1
ATOM 648 C CA . LEU A 1 82 ? 11.257 15.239 12.689 1.00 65.56 82 LEU A CA 1
ATOM 649 C C . LEU A 1 82 ? 11.489 14.447 13.974 1.00 65.56 82 LEU A C 1
ATOM 651 O O . LEU A 1 82 ? 10.678 13.526 14.228 1.00 65.56 82 LEU A O 1
#

pLDDT: mean 95.48, std 4.51, range [65.56, 98.31]

Nearest PDB structures (foldseek):
  3erf-assembly1_A  TM=8.730E-01  e=4.095E-06  Saccharomyces cerevisiae
  4n0v-assembly1_B  TM=8.333E-01  e=2.684E-05  Marinobacter nauticus VT8
  4o7h-assembly1_B  TM=8.645E-01  e=7.204E-04  Rhodospirillum rubrum F11
  4gf0-assembly1_A  TM=8.662E-01  e=9.423E-04  Sulfitobacter sp. NAS-14.1
  4o7h-assembly1_A  TM=8.686E-01  e=1.078E-03  Rhodospirillum rubrum F11

Sequence (82 aa):
VVPRQPVNLLAGEQRAPEFLRRNPFGAVPILELDDGVVIPESLAIIEYFEEQYPQPPLLGTELQGRALIRAWERRCELGVVL

Secondary structure (DSSP, 8-state):
--------TTTTGGGSHHHHHH-TT--S-EEE-TTS-EEESHHHHHHHHHHH--SS-SS-SSHHHHHHHHHHHHHHHTT---

Solvent-accessible surface area (backbone atoms only — not comparable to full-atom values): 519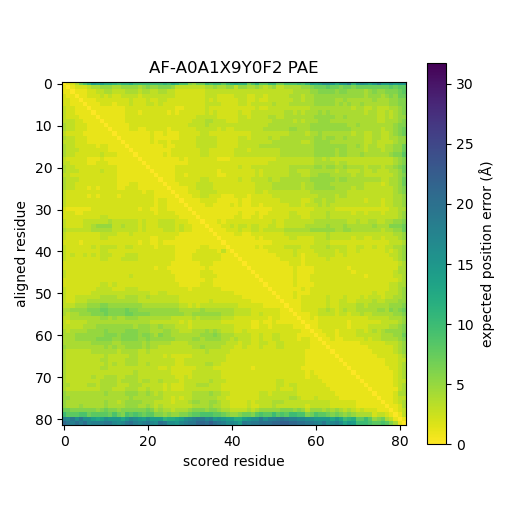2 Å² total; per-residue (Å²): 133,84,87,81,82,90,73,51,69,90,82,40,50,39,68,34,73,75,42,31,75,70,32,78,83,39,63,82,61,68,48,75,47,98,88,67,53,68,41,54,51,65,68,55,48,50,50,52,44,36,72,77,42,58,73,78,57,79,59,60,89,48,73,67,54,36,51,51,50,53,54,49,53,54,26,59,77,70,67,58,83,128

Foldseek 3Di:
DQDDDDDDVVVLSLVPPVNCVLPVVSDDDWDADPVGNIDDDPVRVLVVCCVVPVPPHPQDDDPVSNVVSVVVVVCVVVVNDD

Mean predicted aligned error: 3.1 Å